Protein AF-A0A0C2FHY0-F1 (afdb_monomer_lite)

Foldseek 3Di:
DVVVVVVVVVCVVVVCLLCVLVVVQKDKDWDQPDVNPDIDIDIAGLLDQADVPHGRPRDPVSNVSSVVSLVVCCVPQAVVLVVVLVVVVVVVVVVVVVVVVVVVVCVPPDDDDDPVVVVVVVVVVVVSVVSVVSNVVVVVVSVVVVVCVVPVPDD

InterPro domains:
  IPR017452 GPCR, rhodopsin-like, 7TM [PS50262] (1-155)

Structure (mmCIF, N/CA/C/O backbone):
data_AF-A0A0C2FHY0-F1
#
_entry.id   AF-A0A0C2FHY0-F1
#
loop_
_atom_site.group_PDB
_atom_site.id
_atom_site.type_symbol
_atom_site.label_atom_id
_atom_site.label_alt_id
_atom_site.label_comp_id
_atom_site.label_asym_id
_atom_site.label_entity_id
_atom_site.label_seq_id
_atom_site.pdbx_PDB_ins_code
_atom_site.Cartn_x
_atom_site.Cartn_y
_atom_site.Cartn_z
_atom_site.occupancy
_atom_site.B_iso_or_equiv
_atom_site.auth_seq_id
_atom_site.auth_comp_id
_atom_site.auth_asym_id
_atom_site.auth_atom_id
_atom_site.pdbx_PDB_model_num
ATOM 1 N N . SER A 1 1 ? -2.627 -19.625 23.110 1.00 73.94 1 SER A N 1
ATOM 2 C CA . SER A 1 1 ? -1.253 -19.220 22.736 1.00 73.94 1 SER A CA 1
ATOM 3 C C . SER A 1 1 ? -0.869 -19.654 21.314 1.00 73.94 1 SER A C 1
ATOM 5 O O . SER A 1 1 ? -0.667 -18.789 20.474 1.00 73.94 1 SER A O 1
ATOM 7 N N . ARG A 1 2 ? -0.881 -20.958 20.969 1.00 88.06 2 ARG A N 1
ATOM 8 C CA . ARG A 1 2 ? -0.483 -21.463 19.627 1.00 88.06 2 ARG A CA 1
ATOM 9 C C . ARG A 1 2 ? -1.295 -20.904 18.444 1.00 88.06 2 ARG A C 1
ATOM 11 O O . ARG A 1 2 ? -0.726 -20.586 17.410 1.00 88.06 2 ARG A O 1
ATOM 18 N N . GLN A 1 3 ? -2.609 -20.742 18.610 1.00 88.19 3 GLN A N 1
ATOM 19 C CA . GLN A 1 3 ? -3.487 -20.161 17.584 1.00 88.19 3 GLN A CA 1
ATOM 20 C C . GLN A 1 3 ? -3.176 -18.677 17.322 1.00 88.19 3 GLN A C 1
ATOM 22 O O . GLN A 1 3 ? -3.144 -18.253 16.175 1.00 88.19 3 GLN A O 1
ATOM 27 N N . ILE A 1 4 ? -2.882 -17.907 18.375 1.00 88.31 4 ILE A N 1
ATOM 28 C CA . ILE A 1 4 ? -2.519 -16.484 18.273 1.00 88.31 4 ILE A CA 1
ATOM 29 C C . ILE A 1 4 ? -1.175 -16.334 17.552 1.00 88.31 4 ILE A C 1
ATOM 31 O O . ILE A 1 4 ? -1.047 -15.493 16.668 1.00 88.31 4 ILE A O 1
ATOM 35 N N . LEU A 1 5 ? -0.201 -17.189 17.880 1.00 90.00 5 LEU A N 1
ATOM 36 C CA . LEU A 1 5 ? 1.091 -17.232 17.195 1.00 90.00 5 LEU A CA 1
ATOM 37 C C . LEU A 1 5 ? 0.924 -17.531 15.696 1.00 90.00 5 LEU A C 1
ATOM 39 O O . LEU A 1 5 ? 1.487 -16.820 14.872 1.00 90.00 5 LEU A O 1
ATOM 43 N N . LEU A 1 6 ? 0.116 -18.539 15.342 1.00 93.50 6 LEU A N 1
ATOM 44 C CA . LEU A 1 6 ? -0.163 -18.877 13.941 1.00 93.50 6 LEU A CA 1
ATOM 45 C C . LEU A 1 6 ? -0.809 -17.707 13.195 1.00 93.50 6 LEU A 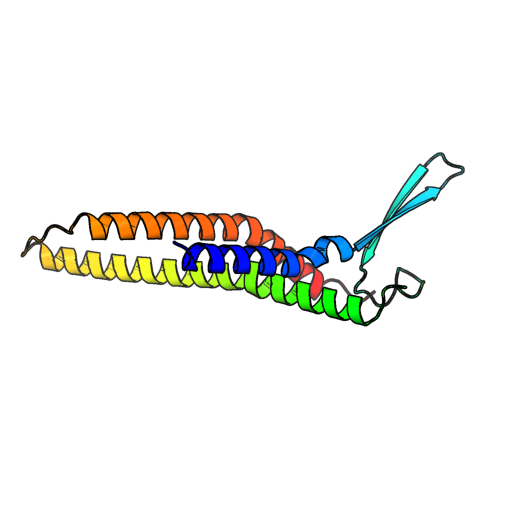C 1
ATOM 47 O O . LEU A 1 6 ? -0.339 -17.339 12.125 1.00 93.50 6 LEU A O 1
ATOM 51 N N . ILE A 1 7 ? -1.829 -17.080 13.786 1.00 91.75 7 ILE A N 1
ATOM 52 C CA . ILE A 1 7 ? -2.494 -15.913 13.195 1.00 91.75 7 ILE A CA 1
ATOM 53 C C . ILE A 1 7 ? -1.495 -14.765 12.997 1.00 91.75 7 ILE A C 1
ATOM 55 O O . ILE A 1 7 ? -1.462 -14.163 11.928 1.00 91.75 7 ILE A O 1
ATOM 59 N N . SER A 1 8 ? -0.647 -14.484 13.988 1.00 88.19 8 SER A N 1
ATOM 60 C CA . SER A 1 8 ? 0.353 -13.415 13.905 1.00 88.19 8 SER A CA 1
ATOM 61 C C . SER A 1 8 ? 1.396 -13.670 12.814 1.00 88.19 8 SER A C 1
ATOM 63 O O . SER A 1 8 ? 1.693 -12.760 12.041 1.00 88.19 8 SER A O 1
ATOM 65 N N . ILE A 1 9 ? 1.900 -14.902 12.693 1.00 93.12 9 ILE A N 1
ATOM 66 C CA . ILE A 1 9 ? 2.828 -15.288 11.621 1.00 93.12 9 ILE A CA 1
ATOM 67 C C . ILE A 1 9 ? 2.151 -15.141 10.257 1.00 93.12 9 ILE A C 1
ATOM 69 O O . ILE A 1 9 ? 2.740 -14.564 9.346 1.00 93.12 9 ILE A O 1
ATOM 73 N N . CYS A 1 10 ? 0.905 -15.602 10.116 1.00 92.00 10 CYS A N 1
ATOM 74 C CA . CYS A 1 10 ? 0.146 -15.442 8.879 1.00 92.00 10 CYS A CA 1
ATOM 75 C C . CYS A 1 10 ? -0.013 -13.967 8.497 1.00 92.00 10 CYS A C 1
ATOM 77 O O . CYS A 1 10 ? 0.214 -13.621 7.341 1.00 92.00 10 CYS A O 1
ATOM 79 N N . ILE A 1 11 ? -0.345 -13.095 9.456 1.00 89.25 11 ILE A N 1
ATOM 80 C CA . ILE A 1 11 ? -0.454 -11.650 9.219 1.00 89.25 11 ILE A CA 1
ATOM 81 C C . ILE A 1 11 ? 0.893 -11.079 8.772 1.00 89.25 11 ILE A C 1
ATOM 83 O O . ILE A 1 11 ? 0.933 -10.351 7.783 1.00 89.25 11 ILE A O 1
ATOM 87 N N . LEU A 1 12 ? 1.993 -11.418 9.449 1.00 89.50 12 LEU A N 1
ATOM 88 C CA . LEU A 1 12 ? 3.329 -10.928 9.096 1.00 89.50 12 LEU A CA 1
ATOM 89 C C . LEU A 1 12 ? 3.740 -11.353 7.686 1.00 89.50 12 LEU A C 1
ATOM 91 O O . LEU A 1 12 ? 4.138 -10.507 6.890 1.00 89.50 12 LEU A O 1
ATOM 95 N N . VAL A 1 13 ? 3.602 -12.638 7.356 1.00 92.19 13 VAL A N 1
ATOM 96 C CA . VAL A 1 13 ? 3.967 -13.171 6.036 1.00 92.19 13 VAL A CA 1
ATOM 97 C C . VAL A 1 13 ? 3.080 -12.574 4.945 1.00 92.19 13 VAL A C 1
ATOM 99 O O . VAL A 1 13 ? 3.592 -12.120 3.925 1.00 92.19 13 VAL A O 1
ATOM 102 N N . ALA A 1 14 ? 1.763 -12.516 5.160 1.00 87.56 14 ALA A N 1
ATOM 103 C CA . ALA A 1 14 ? 0.839 -11.926 4.197 1.00 87.56 14 ALA A CA 1
ATOM 104 C C . ALA A 1 14 ? 1.129 -10.436 3.975 1.00 87.56 14 ALA A C 1
ATOM 106 O O . ALA A 1 14 ? 1.168 -9.985 2.834 1.00 87.56 14 ALA A O 1
ATOM 107 N N . THR A 1 15 ? 1.396 -9.687 5.048 1.00 86.88 15 THR A N 1
ATOM 108 C CA . THR A 1 15 ? 1.737 -8.260 4.963 1.00 86.88 15 THR A CA 1
ATOM 109 C C . THR A 1 15 ? 3.073 -8.062 4.254 1.00 86.88 15 THR A C 1
ATOM 111 O O . THR A 1 15 ? 3.182 -7.195 3.390 1.00 86.88 15 THR A O 1
ATOM 114 N N . PHE A 1 16 ? 4.082 -8.883 4.554 1.00 88.06 16 PHE A N 1
ATOM 115 C CA . PHE A 1 16 ? 5.375 -8.841 3.873 1.00 88.06 16 PHE A CA 1
ATOM 116 C C . PHE A 1 16 ? 5.222 -9.084 2.369 1.00 88.06 16 PHE A C 1
ATOM 118 O O . PHE A 1 16 ? 5.688 -8.281 1.567 1.00 88.06 16 PHE A O 1
ATOM 125 N N . LEU A 1 17 ? 4.504 -10.137 1.968 1.00 87.38 17 LEU A N 1
ATOM 126 C CA . LEU A 1 17 ? 4.240 -10.415 0.555 1.00 87.38 17 LEU A CA 1
ATOM 127 C C . LEU A 1 17 ? 3.471 -9.267 -0.106 1.00 87.38 17 LEU A C 1
ATOM 129 O O . LEU A 1 17 ? 3.864 -8.812 -1.181 1.00 87.38 17 LEU A O 1
ATOM 133 N N . LEU A 1 18 ? 2.439 -8.751 0.565 1.00 86.69 18 LEU A N 1
ATOM 134 C CA . LEU A 1 18 ? 1.613 -7.654 0.070 1.00 86.69 18 LEU A CA 1
ATOM 135 C C . LEU A 1 18 ? 2.388 -6.344 -0.085 1.00 86.69 18 LEU A C 1
ATOM 137 O O . LEU A 1 18 ? 2.029 -5.551 -0.940 1.00 86.69 18 LEU A O 1
ATOM 141 N N . THR A 1 19 ? 3.422 -6.101 0.722 1.00 87.88 19 THR A N 1
ATOM 142 C CA . THR A 1 19 ? 4.215 -4.855 0.706 1.00 87.88 19 THR A CA 1
ATOM 143 C C . THR A 1 19 ? 5.524 -4.984 -0.065 1.00 87.88 19 THR A C 1
ATOM 145 O O . THR A 1 19 ? 6.092 -3.976 -0.485 1.00 87.88 19 THR A O 1
ATOM 148 N N . SER A 1 20 ? 5.979 -6.210 -0.331 1.00 90.00 20 SER A N 1
ATOM 149 C CA . SER A 1 20 ? 7.224 -6.490 -1.054 1.00 90.00 20 SER A CA 1
ATOM 150 C C . SER A 1 20 ? 7.265 -5.880 -2.457 1.00 90.00 20 SER A C 1
ATOM 152 O O . SER A 1 20 ? 8.349 -5.563 -2.949 1.00 90.00 20 SER A O 1
ATOM 154 N N . TYR A 1 21 ? 6.104 -5.622 -3.079 1.00 89.31 21 TYR A N 1
ATOM 155 C CA . TYR A 1 21 ? 6.048 -4.929 -4.367 1.00 89.31 21 TYR A CA 1
ATOM 156 C C . TYR A 1 21 ? 6.737 -3.561 -4.317 1.00 89.31 21 TYR A C 1
ATOM 158 O O . TYR A 1 21 ? 7.275 -3.145 -5.334 1.00 89.31 21 TYR A O 1
ATOM 166 N N . HIS A 1 22 ? 6.795 -2.875 -3.167 1.00 88.25 22 HIS A N 1
ATOM 167 C CA . HIS A 1 22 ? 7.498 -1.596 -3.053 1.00 88.25 22 HIS A CA 1
ATOM 168 C C . HIS A 1 22 ? 8.978 -1.711 -3.443 1.00 88.25 22 HIS A C 1
ATOM 170 O O . HIS A 1 22 ? 9.482 -0.826 -4.133 1.00 88.25 22 HIS A O 1
ATOM 176 N N . HIS A 1 23 ? 9.644 -2.823 -3.114 1.00 88.50 23 HIS A N 1
ATOM 177 C CA . HIS A 1 23 ? 11.046 -3.056 -3.482 1.00 88.50 23 HIS A CA 1
ATOM 178 C C . HIS A 1 23 ? 11.265 -3.240 -4.984 1.00 88.50 23 HIS A C 1
ATOM 180 O O . HIS A 1 23 ? 12.344 -2.937 -5.484 1.00 88.50 23 HIS A O 1
ATOM 186 N N . VAL A 1 24 ? 10.258 -3.738 -5.702 1.00 90.25 24 VAL A N 1
ATOM 187 C CA . VAL A 1 24 ? 10.357 -4.007 -7.143 1.00 90.25 24 VAL A CA 1
ATOM 188 C C . VAL A 1 24 ? 9.528 -3.048 -7.993 1.00 90.25 24 VAL A C 1
ATOM 190 O O . VAL A 1 24 ? 9.543 -3.156 -9.214 1.00 90.25 24 VAL A O 1
ATOM 193 N N . SER A 1 25 ? 8.782 -2.135 -7.369 1.00 90.06 25 SER A N 1
ATOM 194 C CA . SER A 1 25 ? 7.869 -1.203 -8.039 1.00 90.06 25 SER A CA 1
ATOM 195 C C . SER A 1 25 ? 8.610 -0.195 -8.906 1.00 90.06 25 SER A C 1
ATOM 197 O O . SER A 1 25 ? 8.101 0.211 -9.947 1.00 90.06 25 SER A O 1
ATOM 199 N N . HIS A 1 26 ? 9.836 0.153 -8.512 1.00 92.06 26 HIS A N 1
ATOM 200 C CA . HIS A 1 26 ? 10.676 1.091 -9.230 1.00 92.06 26 HIS A CA 1
ATOM 201 C C . HIS A 1 26 ? 12.073 0.532 -9.445 1.00 92.06 26 HIS A C 1
ATOM 203 O O . HIS A 1 26 ? 12.655 -0.122 -8.582 1.00 92.06 26 HIS A O 1
ATOM 209 N N . THR A 1 27 ? 12.644 0.841 -10.601 1.00 91.31 27 THR A N 1
ATOM 210 C CA . THR A 1 27 ? 14.059 0.610 -10.869 1.00 91.31 27 THR A CA 1
ATOM 211 C C . THR A 1 27 ? 14.738 1.943 -11.121 1.00 91.31 27 THR A C 1
ATOM 213 O O . THR A 1 27 ? 14.416 2.652 -12.075 1.00 91.31 27 THR A O 1
ATOM 216 N N . CYS A 1 28 ? 15.677 2.282 -10.240 1.00 91.00 28 CYS A N 1
ATOM 217 C CA . CYS A 1 28 ? 16.479 3.491 -10.341 1.00 91.00 28 CYS A CA 1
ATOM 218 C C . CYS A 1 28 ? 17.814 3.173 -11.011 1.00 91.00 28 CYS A C 1
ATOM 220 O O . CYS A 1 28 ? 18.506 2.231 -10.627 1.00 91.00 28 CYS A O 1
ATOM 222 N N . ARG A 1 29 ? 18.170 3.959 -12.026 1.00 88.56 29 ARG A N 1
ATOM 223 C CA . ARG A 1 29 ? 19.480 3.911 -12.675 1.00 88.56 29 ARG A CA 1
ATOM 224 C C . ARG A 1 29 ? 20.142 5.272 -12.583 1.00 88.56 29 ARG A C 1
ATOM 226 O O . ARG A 1 29 ? 19.491 6.298 -12.769 1.00 88.56 29 ARG A O 1
ATOM 233 N N . THR A 1 30 ? 21.440 5.258 -12.329 1.00 90.31 30 THR A N 1
ATOM 234 C CA . THR A 1 30 ? 22.300 6.431 -12.424 1.00 90.31 30 THR A CA 1
ATOM 235 C C . THR A 1 30 ? 23.029 6.410 -13.760 1.00 90.31 30 THR A C 1
ATOM 237 O O . THR A 1 30 ? 23.444 5.356 -14.243 1.00 90.31 30 THR A O 1
ATOM 240 N N . ILE A 1 31 ? 23.136 7.577 -14.382 1.00 85.94 31 ILE A N 1
ATOM 241 C CA . ILE A 1 31 ? 23.930 7.803 -15.584 1.00 85.94 31 ILE A CA 1
ATOM 242 C C . ILE A 1 31 ? 24.939 8.908 -15.298 1.00 85.94 31 ILE A C 1
ATOM 244 O O . ILE A 1 31 ? 24.604 9.927 -14.691 1.00 85.94 31 ILE A O 1
ATOM 248 N N . GLU A 1 32 ? 26.173 8.704 -15.740 1.00 90.19 32 GLU A N 1
ATOM 249 C CA . GLU A 1 32 ? 27.176 9.761 -15.774 1.00 90.19 32 GLU A CA 1
ATOM 250 C C . GLU A 1 32 ? 26.984 10.585 -17.043 1.00 90.19 32 GLU A C 1
ATOM 252 O O . GLU A 1 32 ? 26.894 10.059 -18.154 1.00 90.19 32 GLU A O 1
ATOM 257 N N . VAL A 1 33 ? 26.890 11.894 -16.864 1.00 88.12 33 VAL A N 1
ATOM 258 C CA . VAL A 1 33 ? 26.764 12.879 -17.932 1.00 88.12 33 VAL A CA 1
ATOM 259 C C . VAL A 1 33 ? 27.902 13.891 -17.818 1.00 88.12 33 VAL A C 1
ATOM 261 O O . VAL A 1 33 ? 28.620 13.936 -16.817 1.00 88.12 33 VAL A O 1
ATOM 264 N N . CYS A 1 34 ? 28.099 14.694 -18.865 1.00 85.94 34 CYS A N 1
ATOM 265 C CA . CYS A 1 34 ? 29.123 15.744 -18.894 1.00 85.94 34 CYS A CA 1
ATOM 266 C C . CYS A 1 34 ? 30.540 15.216 -18.585 1.00 85.94 34 CYS A C 1
ATOM 268 O O . CYS A 1 34 ? 31.191 15.691 -17.657 1.00 85.94 34 CYS A O 1
ATOM 270 N N . TYR A 1 35 ? 31.020 14.221 -19.343 1.00 88.75 35 TYR A N 1
ATOM 271 C CA . TYR A 1 35 ? 32.380 13.667 -19.202 1.00 88.75 35 TYR A CA 1
ATOM 272 C C . TYR A 1 35 ? 32.747 13.236 -17.763 1.00 88.75 35 TYR A C 1
ATOM 274 O O . TYR A 1 35 ? 33.869 13.449 -17.314 1.00 88.75 35 TYR A O 1
ATOM 282 N N . GLY A 1 36 ? 31.795 12.657 -17.024 1.00 86.31 36 GLY A N 1
ATOM 283 C CA . GLY A 1 36 ? 32.023 12.144 -15.664 1.00 86.31 36 GLY A CA 1
ATOM 284 C C . GLY A 1 36 ? 31.973 13.202 -14.556 1.00 86.31 36 GLY A C 1
ATOM 285 O O . GLY A 1 36 ? 32.192 12.878 -13.395 1.00 86.31 36 GLY A O 1
ATOM 286 N N . SER A 1 37 ? 31.660 14.462 -14.878 1.00 90.69 37 SER A N 1
ATOM 287 C CA . SER A 1 37 ? 31.543 15.536 -13.876 1.00 90.69 37 SER A CA 1
ATOM 288 C C . SER A 1 37 ? 30.180 15.596 -13.178 1.00 90.69 37 SER A C 1
ATOM 290 O O . SER A 1 37 ? 30.050 16.259 -12.149 1.00 90.69 37 SER A O 1
ATOM 292 N N . GLN A 1 38 ? 29.156 14.918 -13.710 1.00 90.81 38 GLN A N 1
ATOM 293 C CA . GLN A 1 38 ? 27.805 14.961 -13.157 1.00 90.81 38 GLN A CA 1
ATOM 294 C C . GLN A 1 38 ? 27.120 13.592 -13.227 1.00 90.81 38 GLN A C 1
ATOM 296 O O . GLN A 1 38 ? 27.137 12.921 -14.255 1.00 90.81 38 GLN A O 1
ATOM 301 N N . ILE A 1 39 ? 26.453 13.206 -12.137 1.00 91.44 39 ILE A N 1
ATOM 302 C CA . ILE A 1 39 ? 25.635 11.991 -12.057 1.00 91.44 39 ILE A CA 1
ATOM 303 C C . ILE A 1 39 ? 24.163 12.398 -12.029 1.00 91.44 39 ILE A C 1
ATOM 305 O O . ILE A 1 39 ? 23.750 13.199 -11.191 1.00 91.44 39 ILE A O 1
ATOM 309 N N . ILE A 1 40 ? 23.360 11.830 -12.927 1.00 89.69 40 ILE A N 1
ATOM 310 C CA . ILE A 1 40 ? 21.902 11.986 -12.930 1.00 89.69 40 ILE A CA 1
ATOM 311 C C . ILE A 1 40 ? 21.266 10.634 -12.607 1.00 89.69 40 ILE A C 1
ATOM 313 O O . ILE A 1 40 ? 21.572 9.626 -13.239 1.00 89.69 40 ILE A O 1
ATOM 317 N N . GLY A 1 41 ? 20.366 10.610 -11.624 1.00 90.12 41 GLY A N 1
ATOM 318 C CA . GLY A 1 41 ? 19.542 9.448 -11.298 1.00 90.12 41 GLY A CA 1
ATOM 319 C C . GLY A 1 41 ? 18.141 9.575 -11.889 1.00 90.12 41 GLY A C 1
ATOM 320 O O . GLY A 1 41 ? 17.515 10.626 -11.775 1.00 90.12 41 GLY A O 1
ATOM 321 N N . ALA A 1 42 ? 17.631 8.501 -12.489 1.00 87.44 42 ALA A N 1
ATOM 322 C CA . ALA A 1 42 ? 16.238 8.394 -12.912 1.00 87.44 42 ALA A CA 1
ATOM 323 C C . ALA A 1 42 ? 15.625 7.095 -12.379 1.00 87.44 42 ALA A C 1
ATOM 325 O O . ALA A 1 42 ? 16.238 6.031 -12.476 1.00 87.44 42 ALA A O 1
ATOM 326 N N . CYS A 1 43 ? 14.410 7.180 -11.837 1.00 89.56 43 CYS A N 1
ATOM 327 C CA . CYS A 1 43 ? 13.636 6.028 -11.381 1.00 89.56 43 CYS A CA 1
ATOM 328 C C . CYS A 1 43 ? 12.452 5.800 -12.315 1.00 89.56 43 CYS A C 1
ATOM 330 O O . CYS A 1 43 ? 11.666 6.712 -12.569 1.00 89.56 43 CYS A O 1
ATOM 332 N N . TYR A 1 44 ? 12.327 4.575 -12.814 1.00 90.06 44 TYR A N 1
ATOM 333 C CA . TYR A 1 44 ? 11.256 4.180 -13.717 1.00 90.06 44 TYR A CA 1
ATOM 334 C C . TYR A 1 44 ? 10.253 3.282 -12.996 1.00 90.06 44 TYR A C 1
ATOM 336 O O . TYR A 1 44 ? 10.643 2.462 -12.168 1.00 90.06 44 TYR A O 1
ATOM 344 N N . ASP A 1 45 ? 8.963 3.462 -13.286 1.00 90.56 45 ASP A N 1
ATOM 345 C CA . ASP A 1 45 ? 7.884 2.604 -12.785 1.00 90.56 45 ASP A CA 1
ATOM 346 C C . ASP A 1 45 ? 7.898 1.268 -13.543 1.00 90.56 45 ASP A C 1
ATOM 348 O O . ASP A 1 45 ? 7.804 1.218 -14.774 1.00 90.56 45 ASP A O 1
ATOM 352 N N . ASN A 1 46 ? 8.029 0.171 -12.803 1.00 91.69 46 ASN A N 1
ATOM 353 C CA . ASN A 1 46 ? 8.091 -1.172 -13.360 1.00 91.69 46 ASN A CA 1
ATOM 354 C C . ASN A 1 46 ? 6.719 -1.698 -13.789 1.00 91.69 46 ASN A C 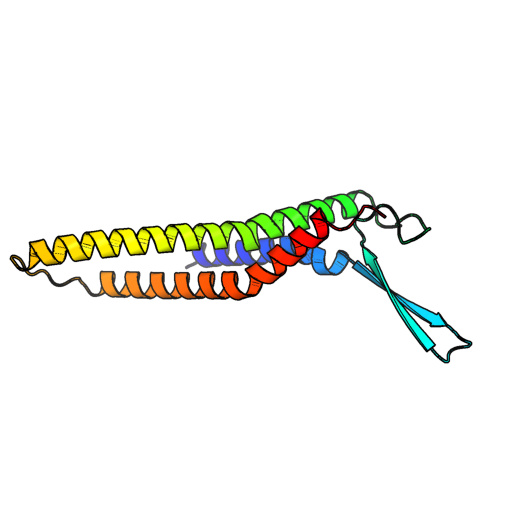1
ATOM 356 O O . ASN A 1 46 ? 6.678 -2.634 -14.584 1.00 91.69 46 ASN A O 1
ATOM 360 N N . ALA A 1 47 ? 5.618 -1.086 -13.347 1.00 90.19 47 ALA A N 1
ATOM 361 C CA . ALA A 1 47 ? 4.267 -1.363 -13.830 1.00 90.19 47 ALA A CA 1
ATOM 362 C C . ALA A 1 47 ? 3.893 -0.554 -15.089 1.00 90.19 47 ALA A C 1
ATOM 364 O O . ALA A 1 47 ? 2.901 -0.876 -15.744 1.00 90.19 47 ALA A O 1
ATOM 365 N N . ALA A 1 48 ? 4.677 0.464 -15.467 1.00 88.31 48 ALA A N 1
ATOM 366 C CA . ALA A 1 48 ? 4.406 1.277 -16.653 1.00 88.31 48 ALA A CA 1
ATOM 367 C C . ALA A 1 48 ? 4.642 0.511 -17.969 1.00 88.31 48 ALA A C 1
ATOM 369 O O . ALA A 1 48 ? 5.429 -0.437 -18.038 1.00 88.31 48 ALA A O 1
ATOM 370 N N . ALA A 1 49 ? 3.992 0.944 -19.052 1.00 86.94 49 ALA A N 1
ATOM 371 C CA . ALA A 1 49 ? 4.186 0.345 -20.376 1.00 86.94 49 ALA A CA 1
ATOM 372 C C . ALA A 1 49 ? 5.604 0.595 -20.924 1.00 86.94 49 ALA A C 1
ATOM 374 O O . ALA A 1 49 ? 6.215 -0.289 -21.533 1.00 86.94 49 ALA A O 1
ATOM 375 N N . THR A 1 50 ? 6.145 1.784 -20.663 1.00 86.94 50 THR A N 1
ATOM 376 C CA . THR A 1 50 ? 7.422 2.262 -21.194 1.00 86.94 50 THR A CA 1
ATOM 377 C C . THR A 1 50 ? 8.260 2.931 -20.109 1.00 86.94 50 THR A C 1
ATOM 379 O O . THR A 1 50 ? 7.755 3.450 -19.116 1.00 86.94 50 THR A O 1
ATOM 382 N N . TRP A 1 51 ? 9.574 2.922 -20.311 1.00 88.75 51 TRP A N 1
ATOM 383 C CA . TRP A 1 51 ? 10.540 3.714 -19.559 1.00 88.75 51 TRP A CA 1
ATOM 384 C C . TRP A 1 51 ? 10.995 4.874 -20.443 1.00 88.75 51 TRP A C 1
ATOM 386 O O . TRP A 1 51 ? 11.910 4.747 -21.265 1.00 88.75 51 TRP A O 1
ATOM 396 N N . GLY A 1 52 ? 10.294 6.004 -20.337 1.00 83.81 52 GLY A N 1
ATOM 397 C CA . GLY A 1 52 ? 10.455 7.115 -21.272 1.00 83.81 52 GLY A CA 1
ATOM 398 C C . GLY A 1 52 ? 10.123 6.671 -22.700 1.00 83.81 52 GLY A C 1
ATOM 399 O O . GLY A 1 52 ? 9.006 6.254 -22.979 1.00 83.81 52 GLY A O 1
ATOM 400 N N . LYS A 1 53 ? 11.106 6.724 -23.607 1.00 84.12 53 LYS A N 1
ATOM 401 C CA . LYS A 1 53 ? 10.935 6.319 -25.018 1.00 84.12 53 LYS A CA 1
ATOM 402 C C . LYS A 1 53 ? 11.180 4.828 -25.284 1.00 84.12 53 LYS A C 1
ATOM 404 O O . LYS A 1 53 ? 11.018 4.388 -26.417 1.00 84.12 53 LYS A O 1
ATOM 409 N N . ARG A 1 54 ? 11.634 4.056 -24.290 1.00 87.12 54 ARG A N 1
ATOM 410 C CA . ARG A 1 54 ? 11.974 2.633 -24.458 1.00 87.12 54 ARG A CA 1
ATOM 411 C C . ARG 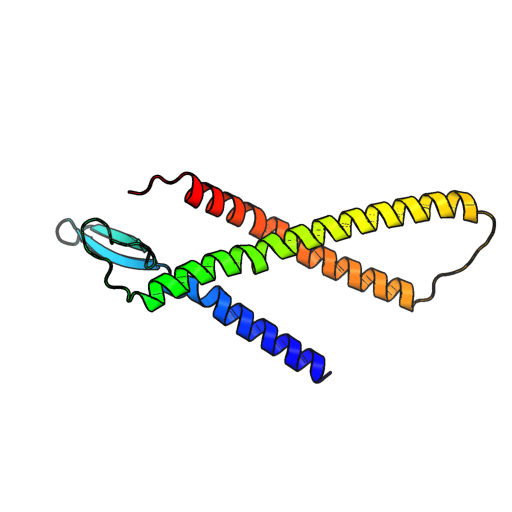A 1 54 ? 10.871 1.735 -23.897 1.00 87.12 54 ARG A C 1
ATOM 413 O O . ARG A 1 54 ? 10.245 2.112 -22.906 1.00 87.12 54 ARG A O 1
ATOM 420 N N . PRO A 1 55 ? 10.637 0.546 -24.476 1.00 89.44 55 PRO A N 1
ATOM 421 C CA . PRO A 1 55 ? 9.717 -0.420 -23.887 1.00 89.44 55 PRO A CA 1
ATOM 422 C C . PRO A 1 55 ? 10.218 -0.853 -22.506 1.00 89.44 55 PRO A C 1
ATOM 424 O O . PRO A 1 55 ? 11.418 -1.049 -22.308 1.00 89.44 55 PRO A O 1
ATOM 427 N N . ASN A 1 56 ? 9.299 -0.987 -21.547 1.00 90.44 56 ASN A N 1
ATOM 428 C CA . ASN A 1 56 ? 9.643 -1.443 -20.206 1.00 90.44 56 ASN A CA 1
ATOM 429 C C . ASN A 1 56 ? 9.981 -2.954 -20.241 1.00 90.44 56 ASN A C 1
ATOM 431 O O . ASN A 1 56 ? 9.081 -3.742 -20.570 1.00 90.44 56 ASN A O 1
ATOM 435 N N . PRO A 1 57 ? 11.213 -3.366 -19.864 1.00 90.81 57 PRO A N 1
ATOM 436 C CA . PRO A 1 57 ? 11.669 -4.757 -19.909 1.00 90.81 57 PRO A CA 1
ATOM 437 C C . PRO A 1 57 ? 11.041 -5.662 -18.837 1.00 90.81 57 PRO A C 1
ATOM 439 O O . PRO A 1 57 ? 11.230 -6.875 -18.883 1.00 90.81 57 PRO A O 1
ATOM 442 N N . THR A 1 58 ? 10.311 -5.110 -17.863 1.00 92.69 58 THR A N 1
ATOM 443 C CA . THR A 1 58 ? 9.647 -5.889 -16.816 1.00 92.69 58 THR A CA 1
ATOM 444 C C . THR A 1 58 ? 8.619 -6.855 -17.432 1.00 92.69 58 THR A C 1
ATOM 446 O O . THR A 1 58 ? 7.790 -6.433 -18.251 1.00 92.69 58 THR A O 1
ATOM 449 N N . PRO A 1 59 ? 8.630 -8.144 -17.041 1.00 93.38 59 PRO A N 1
ATOM 450 C CA . PRO A 1 5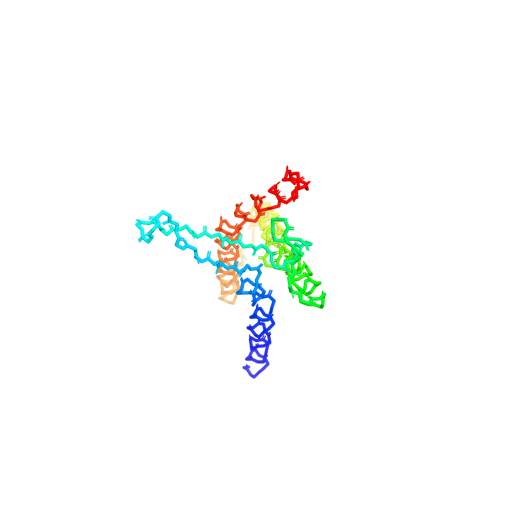9 ? 7.695 -9.133 -17.565 1.00 93.38 59 PRO A CA 1
ATOM 451 C C . PRO A 1 59 ? 6.245 -8.805 -17.182 1.00 93.38 59 PRO A C 1
ATOM 453 O O . PRO A 1 59 ? 5.974 -8.199 -16.142 1.00 93.38 59 PRO A O 1
ATOM 456 N N . LEU A 1 60 ? 5.297 -9.235 -18.021 1.00 91.75 60 LEU A N 1
ATOM 457 C CA . LEU A 1 60 ? 3.873 -8.907 -17.874 1.00 91.75 60 LEU A CA 1
ATOM 458 C C . LEU A 1 60 ? 3.293 -9.364 -16.528 1.00 91.75 60 LEU A C 1
ATOM 460 O O . LEU A 1 60 ? 2.559 -8.610 -15.895 1.00 91.75 60 LEU A O 1
ATOM 464 N N . LEU A 1 61 ? 3.672 -10.558 -16.065 1.00 90.44 61 LEU A N 1
ATOM 465 C CA . LEU A 1 61 ? 3.225 -11.092 -14.776 1.00 90.44 61 LEU A CA 1
ATOM 466 C C . LEU A 1 61 ? 3.650 -10.194 -13.611 1.00 90.44 61 LEU A C 1
ATOM 468 O O . LEU A 1 61 ? 2.851 -9.911 -12.725 1.00 90.44 61 LEU A O 1
ATOM 472 N N . THR A 1 62 ? 4.884 -9.688 -13.633 1.00 91.19 62 THR A N 1
ATOM 473 C CA . THR A 1 62 ? 5.381 -8.770 -12.602 1.00 91.19 62 THR A CA 1
ATOM 474 C C . THR A 1 62 ? 4.678 -7.418 -12.680 1.00 91.19 62 THR A C 1
ATOM 476 O O . THR A 1 62 ? 4.314 -6.880 -11.640 1.00 91.19 62 THR A O 1
ATOM 479 N N . LYS A 1 63 ? 4.401 -6.898 -13.886 1.00 92.12 63 LYS A N 1
ATOM 480 C CA . LYS A 1 63 ? 3.596 -5.674 -14.070 1.00 92.12 63 LYS A CA 1
ATOM 481 C C . LYS A 1 63 ? 2.206 -5.818 -13.449 1.00 92.12 63 LYS A C 1
ATOM 483 O O . LYS A 1 63 ? 1.783 -4.960 -12.678 1.00 92.12 63 LYS A O 1
ATOM 488 N N . GLN A 1 64 ? 1.518 -6.919 -13.753 1.00 91.88 64 GLN A N 1
ATOM 489 C CA . GLN A 1 64 ? 0.192 -7.217 -13.208 1.00 91.88 64 GLN A CA 1
ATOM 490 C C . GLN A 1 64 ? 0.235 -7.407 -11.690 1.00 91.88 64 GLN A C 1
ATOM 492 O O . GLN A 1 64 ? -0.593 -6.838 -10.983 1.00 91.88 64 GLN A O 1
ATOM 497 N N . TRP A 1 65 ? 1.219 -8.152 -11.181 1.00 91.81 65 TRP A N 1
ATOM 498 C CA . TRP A 1 65 ? 1.390 -8.370 -9.748 1.00 91.81 65 TRP A CA 1
ATOM 499 C C . TRP A 1 65 ? 1.642 -7.065 -8.983 1.00 91.81 65 TRP A C 1
ATOM 501 O O . TRP A 1 65 ? 0.982 -6.829 -7.971 1.00 91.81 65 TRP A O 1
ATOM 511 N N . ILE A 1 66 ? 2.530 -6.193 -9.478 1.00 91.69 66 ILE A N 1
ATOM 512 C CA . ILE A 1 66 ? 2.774 -4.865 -8.890 1.00 91.69 66 ILE A CA 1
ATOM 513 C C . ILE A 1 66 ? 1.480 -4.049 -8.910 1.00 91.69 66 ILE A C 1
ATOM 515 O O . ILE A 1 66 ? 1.087 -3.506 -7.880 1.00 91.69 66 ILE A O 1
ATOM 519 N N . GLY A 1 67 ? 0.791 -4.011 -10.057 1.00 88.75 67 GLY A N 1
ATOM 520 C CA . GLY A 1 67 ? -0.465 -3.280 -10.212 1.00 88.75 67 GLY A CA 1
ATOM 521 C C . GLY A 1 67 ? -1.512 -3.706 -9.185 1.00 88.75 67 GLY A C 1
ATOM 522 O O . GLY A 1 67 ? -2.026 -2.869 -8.449 1.00 88.75 67 GLY A O 1
ATOM 523 N N . VAL A 1 68 ? -1.780 -5.009 -9.071 1.00 90.06 68 VAL A N 1
ATOM 524 C CA . VAL A 1 68 ? -2.738 -5.549 -8.092 1.00 90.06 68 VAL A CA 1
ATOM 525 C C . VAL A 1 68 ? -2.283 -5.281 -6.655 1.00 90.06 68 VAL A C 1
ATOM 527 O O . VAL A 1 68 ? -3.098 -4.875 -5.828 1.00 90.06 68 VAL A O 1
ATOM 530 N N . SER A 1 69 ? -0.994 -5.451 -6.349 1.00 89.75 69 SER A N 1
ATOM 531 C CA . SER A 1 69 ? -0.463 -5.272 -4.990 1.00 89.75 69 SER A CA 1
ATOM 532 C C . SER A 1 69 ? -0.607 -3.834 -4.486 1.00 89.75 69 SER A C 1
ATOM 534 O O . SER A 1 69 ? -0.953 -3.642 -3.323 1.00 89.75 69 SER A O 1
ATOM 536 N N . VAL A 1 70 ? -0.445 -2.827 -5.355 1.00 87.06 70 VAL A N 1
ATOM 537 C CA . VAL A 1 70 ? -0.707 -1.413 -5.022 1.00 87.06 70 VAL A CA 1
ATOM 538 C C . VAL A 1 70 ? -2.151 -1.221 -4.551 1.00 87.06 70 VAL A C 1
ATOM 540 O O . VAL A 1 70 ? -2.385 -0.634 -3.493 1.00 87.06 70 VAL A O 1
ATOM 543 N N . TYR A 1 71 ? -3.124 -1.735 -5.311 1.00 86.38 71 TYR A N 1
ATOM 544 C CA . TYR A 1 71 ? -4.543 -1.597 -4.971 1.00 86.38 71 TYR A CA 1
ATOM 545 C C . TYR A 1 71 ? -4.896 -2.345 -3.686 1.00 86.38 71 TYR A C 1
ATOM 547 O O . TYR A 1 71 ? -5.568 -1.791 -2.817 1.00 86.38 71 TYR A O 1
ATOM 555 N N . LEU A 1 72 ? -4.418 -3.582 -3.534 1.00 88.00 72 LEU A N 1
ATOM 556 C CA . LEU A 1 72 ? -4.662 -4.369 -2.328 1.00 88.00 72 LEU A CA 1
ATOM 557 C C . LEU A 1 72 ? -4.035 -3.714 -1.092 1.00 88.00 72 LEU A C 1
ATOM 559 O O . LEU A 1 72 ? -4.679 -3.657 -0.047 1.00 88.00 72 LEU A O 1
ATOM 563 N N . ASN A 1 73 ? -2.825 -3.163 -1.207 1.00 87.19 73 ASN A N 1
ATOM 564 C CA . ASN A 1 73 ? -2.188 -2.426 -0.121 1.00 87.19 73 ASN A CA 1
ATOM 565 C C . ASN A 1 73 ? -2.987 -1.164 0.245 1.00 87.19 73 ASN A C 1
ATOM 567 O O . ASN A 1 73 ? -3.244 -0.927 1.420 1.00 87.19 73 ASN A O 1
ATOM 571 N N . ALA A 1 74 ? -3.467 -0.395 -0.736 1.00 83.38 74 ALA A N 1
ATOM 572 C CA . ALA A 1 74 ? -4.320 0.766 -0.471 1.00 83.38 74 ALA A CA 1
ATOM 573 C C . ALA A 1 74 ? -5.630 0.382 0.247 1.00 83.38 74 ALA A C 1
ATOM 575 O O . ALA A 1 74 ? -6.045 1.053 1.193 1.00 83.38 74 ALA A O 1
ATOM 576 N N . ILE A 1 75 ? -6.268 -0.721 -0.152 1.00 85.25 75 ILE A N 1
ATOM 577 C CA . ILE A 1 75 ? -7.519 -1.188 0.459 1.00 85.25 75 ILE A CA 1
ATOM 578 C C . ILE A 1 75 ? -7.278 -1.713 1.880 1.00 85.25 75 ILE A C 1
ATOM 580 O O . ILE A 1 75 ? -7.924 -1.260 2.825 1.00 85.25 75 ILE A O 1
ATOM 584 N N . PHE A 1 76 ? -6.357 -2.663 2.046 1.00 83.94 76 PHE A N 1
ATOM 585 C CA . PHE A 1 76 ? -6.181 -3.376 3.311 1.00 83.94 76 PHE A CA 1
ATOM 586 C C . PHE A 1 76 ? -5.338 -2.620 4.324 1.00 83.94 76 PHE A C 1
ATOM 588 O O . PHE A 1 76 ? -5.657 -2.647 5.510 1.00 83.94 76 PHE A O 1
ATOM 595 N N . ALA A 1 77 ? -4.269 -1.962 3.879 1.00 79.75 77 ALA A N 1
ATOM 596 C CA . ALA A 1 77 ? -3.384 -1.259 4.789 1.00 79.75 77 ALA A CA 1
ATOM 597 C C . ALA A 1 77 ? -3.896 0.144 5.105 1.00 79.75 77 ALA A C 1
ATOM 599 O O . ALA A 1 77 ? -3.546 0.650 6.154 1.00 79.75 77 ALA A O 1
ATOM 600 N N . VAL A 1 78 ? -4.726 0.774 4.263 1.00 80.62 78 VAL A N 1
ATOM 601 C CA . VAL A 1 78 ? -5.163 2.164 4.497 1.00 80.62 78 VAL A CA 1
ATOM 602 C C . VAL A 1 78 ? -6.673 2.278 4.669 1.00 80.62 78 VAL A C 1
ATOM 604 O O . VAL A 1 78 ? -7.136 2.698 5.729 1.00 80.62 78 VAL A O 1
ATOM 607 N N . LEU A 1 79 ? -7.460 1.905 3.656 1.00 80.69 79 LEU A N 1
ATOM 608 C CA . LEU A 1 79 ? -8.901 2.175 3.648 1.00 80.69 79 LEU A CA 1
ATOM 609 C C . LEU A 1 79 ? -9.647 1.424 4.760 1.00 80.69 79 LEU A C 1
ATOM 611 O O . LEU A 1 79 ? -10.470 2.012 5.462 1.00 80.69 79 LEU A O 1
ATOM 615 N N . LEU A 1 80 ? -9.345 0.137 4.940 1.00 82.81 80 LEU A N 1
ATOM 616 C CA . LEU A 1 80 ? -9.994 -0.704 5.943 1.00 82.81 80 LEU A CA 1
ATOM 617 C C . LEU A 1 80 ? -9.702 -0.230 7.383 1.00 82.81 80 LEU A C 1
ATOM 619 O O . LEU A 1 80 ? -10.666 -0.065 8.135 1.00 82.81 80 LEU A O 1
ATOM 623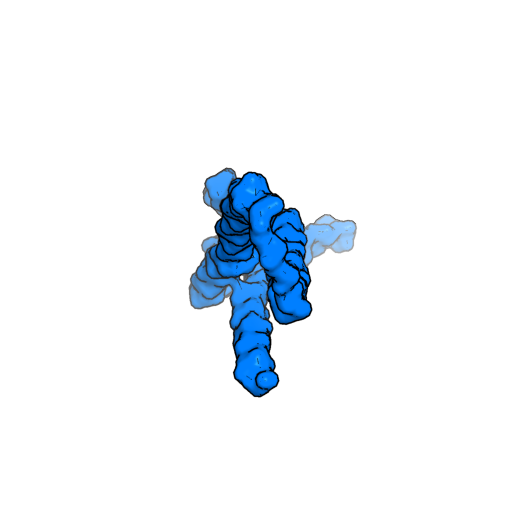 N N . PRO A 1 81 ? -8.447 0.068 7.781 1.00 78.62 81 PRO A N 1
ATOM 624 C CA . PRO A 1 81 ? -8.147 0.675 9.079 1.00 78.62 81 PRO A CA 1
ATOM 625 C C . PRO A 1 81 ? -8.863 2.007 9.314 1.00 78.62 81 PRO A C 1
ATOM 627 O O . PRO A 1 81 ? -9.451 2.198 10.378 1.00 78.62 81 PRO A O 1
ATOM 630 N N . VAL A 1 82 ? -8.889 2.897 8.316 1.00 80.31 82 VAL A N 1
ATOM 631 C CA . VAL A 1 82 ? -9.580 4.195 8.417 1.00 80.31 82 VAL A CA 1
ATOM 632 C C . VAL A 1 82 ? -11.079 4.001 8.651 1.00 80.31 82 VAL A C 1
ATOM 634 O O . VAL A 1 82 ? -11.656 4.618 9.550 1.00 80.31 82 VAL A O 1
ATOM 637 N N . PHE A 1 83 ? -11.715 3.111 7.886 1.00 82.12 83 PHE A N 1
ATOM 638 C CA . PHE A 1 83 ? -13.132 2.801 8.057 1.00 82.12 83 PHE A CA 1
ATOM 639 C C . PHE A 1 83 ? -13.419 2.180 9.431 1.00 82.12 83 PHE A C 1
ATOM 641 O O . PHE A 1 83 ? -14.370 2.581 10.105 1.00 82.12 83 PHE A O 1
ATOM 648 N N . ALA A 1 84 ? -12.574 1.251 9.888 1.00 81.62 84 ALA A N 1
ATOM 649 C CA . ALA A 1 84 ? -12.698 0.644 11.210 1.00 81.62 84 ALA A CA 1
ATOM 650 C C . ALA A 1 84 ? -12.617 1.696 12.329 1.00 81.62 84 ALA A C 1
ATOM 652 O O . ALA A 1 84 ? -13.455 1.690 13.231 1.00 81.62 84 ALA A O 1
ATOM 653 N N . VAL A 1 85 ? -11.678 2.647 12.248 1.00 77.06 85 VAL A N 1
ATOM 654 C CA . VAL A 1 85 ? -11.567 3.760 13.210 1.00 77.06 85 VAL A CA 1
ATOM 655 C C . VAL A 1 85 ? -12.820 4.623 13.199 1.00 77.06 85 VAL A C 1
ATOM 657 O O . VAL A 1 85 ? -13.349 4.938 14.264 1.00 77.06 85 VAL A O 1
ATOM 660 N N . ALA A 1 86 ? -13.336 4.978 12.021 1.00 80.88 86 ALA A N 1
ATOM 661 C CA . ALA A 1 86 ? -14.559 5.766 11.912 1.00 80.88 86 ALA A CA 1
ATOM 662 C C . ALA A 1 86 ? -15.752 5.057 12.579 1.00 80.88 86 ALA A C 1
ATOM 664 O O . ALA A 1 86 ? -16.444 5.652 13.407 1.00 80.88 86 ALA A O 1
ATOM 665 N N . VAL A 1 87 ? -15.955 3.767 12.291 1.00 84.50 87 VAL A N 1
ATOM 666 C CA . VAL A 1 87 ? -17.030 2.961 12.892 1.00 84.50 87 VAL A CA 1
ATOM 667 C C . VAL A 1 87 ? -16.862 2.834 14.403 1.00 84.50 87 VAL A C 1
ATOM 669 O O . VAL A 1 87 ? -17.846 2.953 15.141 1.00 84.50 87 VAL A O 1
ATOM 672 N N . LEU A 1 88 ? -15.638 2.617 14.885 1.00 79.00 88 LEU A N 1
ATOM 673 C CA . LEU A 1 88 ? -15.372 2.492 16.313 1.00 79.00 88 LEU A CA 1
ATOM 674 C C . LEU A 1 88 ? -15.582 3.818 17.047 1.00 79.00 88 LEU A C 1
ATOM 676 O O . LEU A 1 88 ? -16.200 3.823 18.107 1.00 79.00 88 LEU A O 1
ATOM 680 N N . ASN A 1 89 ? -15.161 4.942 16.467 1.00 76.69 89 ASN A N 1
ATOM 681 C CA . ASN A 1 89 ? -15.407 6.269 17.028 1.00 76.69 89 ASN A CA 1
ATOM 682 C C . ASN A 1 89 ? -16.906 6.592 17.075 1.00 76.69 89 ASN A C 1
ATOM 684 O O . ASN A 1 89 ? -17.402 7.044 18.106 1.00 76.69 89 ASN A O 1
ATOM 688 N N . ILE A 1 90 ? -17.666 6.287 16.016 1.00 82.69 90 ILE A N 1
ATOM 689 C CA . ILE A 1 90 ? -19.133 6.437 16.017 1.00 82.69 90 ILE A CA 1
ATOM 690 C C . ILE A 1 90 ? -19.763 5.547 17.095 1.00 82.69 90 ILE A C 1
ATOM 692 O O . ILE A 1 90 ? -20.646 5.989 17.834 1.00 82.69 90 ILE A O 1
ATOM 696 N N . SER A 1 91 ? -19.310 4.299 17.207 1.00 82.00 91 SER A N 1
ATOM 697 C CA . SER A 1 91 ? -19.783 3.351 18.220 1.00 82.00 91 SER A CA 1
ATOM 698 C C . SER A 1 91 ? -19.474 3.833 19.635 1.00 82.00 91 SER A C 1
ATOM 700 O O . SER A 1 91 ? -20.343 3.762 20.502 1.00 82.00 91 SER A O 1
ATOM 702 N N . LEU A 1 92 ? -18.283 4.392 19.862 1.00 77.88 92 LEU A N 1
ATOM 703 C CA . LEU A 1 92 ? -17.882 4.976 21.136 1.00 77.88 92 LEU A CA 1
ATOM 704 C C . LEU A 1 92 ? -18.765 6.175 21.484 1.00 77.88 92 LEU A C 1
ATOM 706 O O . LEU A 1 92 ? -19.293 6.224 22.588 1.00 77.88 92 LEU A O 1
ATOM 710 N N . VAL A 1 93 ? -19.002 7.097 20.546 1.00 80.81 93 VAL A N 1
ATOM 711 C CA . VAL A 1 93 ? -19.894 8.250 20.762 1.00 80.81 93 VAL A CA 1
ATOM 712 C C . VAL A 1 93 ? -21.323 7.793 21.061 1.00 80.81 93 VAL A C 1
ATOM 714 O O . VAL A 1 93 ? -21.940 8.298 21.997 1.00 80.81 93 VAL A O 1
ATOM 717 N N . LYS A 1 94 ? -21.854 6.803 20.330 1.00 81.56 94 LYS A N 1
ATOM 718 C CA . LYS A 1 94 ? -23.178 6.222 20.612 1.00 81.56 94 LYS A CA 1
ATOM 719 C C . LYS A 1 94 ? -23.228 5.567 21.991 1.00 81.56 94 LYS A C 1
ATOM 721 O O . LYS A 1 94 ? -24.210 5.747 22.707 1.00 81.56 94 LYS A O 1
ATOM 726 N N . LEU A 1 95 ? -22.180 4.839 22.374 1.00 77.44 95 LEU A N 1
ATOM 727 C CA . LEU A 1 95 ? -22.069 4.204 23.684 1.00 77.44 95 LEU A CA 1
ATOM 728 C C . LEU A 1 95 ? -21.977 5.245 24.803 1.00 77.44 95 LEU A C 1
ATOM 730 O O . LEU A 1 95 ? -22.653 5.090 25.813 1.00 77.44 95 LEU A O 1
ATOM 734 N N . LEU A 1 96 ? -21.194 6.310 24.621 1.00 73.69 96 LEU A N 1
ATOM 735 C CA . LEU A 1 96 ? -21.085 7.423 25.565 1.00 73.69 96 LEU A CA 1
ATOM 736 C C . LEU A 1 96 ? -22.406 8.178 25.682 1.00 73.69 96 LEU A C 1
ATOM 738 O O . LEU A 1 96 ? -22.828 8.466 26.792 1.00 73.69 96 LEU A O 1
ATOM 742 N N . LYS A 1 97 ? -23.106 8.429 24.570 1.00 77.25 97 LYS A N 1
ATOM 743 C CA . LYS A 1 97 ? -24.432 9.058 24.589 1.00 77.25 97 LYS A CA 1
ATOM 744 C C . LYS A 1 97 ? -25.447 8.174 25.310 1.00 77.25 97 LYS A C 1
ATOM 746 O O . LYS A 1 97 ? -26.151 8.665 26.181 1.00 77.25 97 LYS A O 1
ATOM 751 N N . LYS A 1 98 ? -25.465 6.866 25.022 1.00 76.69 98 LYS A N 1
ATOM 752 C CA . LYS A 1 98 ? -26.318 5.892 25.719 1.00 76.69 98 LYS A CA 1
ATOM 753 C C . LYS A 1 98 ? -25.992 5.827 27.211 1.00 76.69 98 LYS A C 1
ATOM 755 O O . LYS A 1 98 ? -26.921 5.850 28.003 1.00 76.69 98 LYS A O 1
ATOM 760 N N . ARG A 1 99 ? -24.708 5.778 27.590 1.00 72.19 99 ARG A N 1
ATOM 761 C CA . ARG A 1 99 ? -24.251 5.781 28.990 1.00 72.19 99 ARG A CA 1
ATOM 762 C C . ARG A 1 99 ? -24.567 7.088 29.702 1.00 72.19 99 ARG A C 1
ATOM 764 O O . ARG A 1 99 ? -25.003 7.013 30.828 1.00 72.19 99 ARG A O 1
ATOM 771 N N . ASN A 1 100 ? -24.424 8.243 29.058 1.00 69.75 100 ASN A N 1
ATOM 772 C CA . ASN A 1 100 ? -24.781 9.540 29.637 1.00 69.75 100 ASN A CA 1
ATOM 773 C C . ASN A 1 100 ? -26.301 9.653 29.851 1.00 69.75 100 ASN A C 1
ATOM 775 O O . ASN A 1 100 ? -26.758 10.046 30.916 1.00 69.75 100 ASN A O 1
ATOM 779 N N . THR A 1 101 ? -27.105 9.218 28.871 1.00 68.44 101 THR A N 1
ATOM 780 C CA . THR A 1 101 ? -28.563 9.104 29.034 1.00 68.44 101 THR A CA 1
ATOM 781 C C . THR A 1 101 ? -28.932 8.091 30.116 1.00 68.44 101 THR A C 1
ATOM 783 O O . THR A 1 101 ? -29.895 8.320 30.837 1.00 68.44 101 THR A O 1
ATOM 786 N N . GLN A 1 102 ? -28.179 6.992 30.252 1.00 62.00 102 GLN A N 1
ATOM 787 C CA . GLN A 1 102 ? -28.402 6.023 31.318 1.00 62.00 102 GLN A CA 1
ATOM 788 C C . GLN A 1 102 ? -27.936 6.529 32.679 1.00 62.00 102 GLN A C 1
ATOM 790 O O . GLN A 1 102 ? -28.664 6.303 33.618 1.00 62.00 102 GLN A O 1
ATOM 795 N N . GLU A 1 103 ? -26.808 7.225 32.823 1.00 55.47 103 GLU A N 1
ATOM 796 C CA . GLU A 1 103 ? -26.369 7.819 34.096 1.00 55.47 103 GLU A CA 1
ATOM 797 C C . GLU A 1 103 ? -27.368 8.863 34.593 1.00 55.47 103 GLU A C 1
ATOM 799 O O . GLU A 1 103 ? -27.721 8.848 35.769 1.00 55.47 103 GLU A O 1
ATOM 804 N N . LEU A 1 104 ? -27.940 9.668 33.689 1.00 53.47 104 LEU A N 1
ATOM 805 C CA . LEU A 1 104 ? -29.055 10.566 34.011 1.00 53.47 104 LEU A CA 1
ATOM 806 C C . LEU A 1 104 ? -30.304 9.810 34.525 1.00 53.47 104 LEU A C 1
ATOM 808 O O . LEU A 1 104 ? -31.122 10.383 35.236 1.00 53.47 104 LEU A O 1
ATOM 812 N N . LEU A 1 105 ? -30.441 8.524 34.179 1.00 52.78 105 LEU A N 1
ATOM 813 C CA . LEU A 1 105 ? -31.520 7.606 34.581 1.00 52.78 105 LEU A CA 1
ATOM 814 C C . LEU A 1 105 ? -31.122 6.682 35.761 1.00 52.78 105 LEU A C 1
ATOM 816 O O . LEU A 1 105 ? -31.988 6.119 36.419 1.00 52.78 105 LEU A O 1
ATOM 820 N N . VAL A 1 106 ? -29.820 6.507 36.019 1.00 50.97 106 VAL A N 1
ATOM 821 C CA . VAL A 1 106 ? -29.190 5.521 36.926 1.00 50.97 106 VAL A CA 1
ATOM 822 C C . VAL A 1 106 ? -28.589 6.181 38.170 1.00 50.97 106 VAL A C 1
ATOM 824 O O . VAL A 1 106 ? -28.229 5.475 39.108 1.00 50.97 106 VAL A O 1
ATOM 827 N N . HIS A 1 107 ? -28.656 7.511 38.308 1.00 48.97 107 HIS A N 1
ATOM 828 C CA . HIS A 1 107 ? -28.595 8.169 39.625 1.00 48.97 107 HIS A CA 1
ATOM 829 C C . HIS A 1 107 ? -29.578 7.570 40.668 1.00 48.97 107 HIS A C 1
ATOM 831 O O . HIS A 1 107 ? -29.530 7.937 41.838 1.00 48.97 107 HIS A O 1
ATOM 837 N N . THR A 1 108 ? -30.433 6.616 40.279 1.00 51.06 108 THR A N 1
ATOM 838 C CA . THR A 1 108 ? -31.289 5.805 41.147 1.00 51.06 108 THR A CA 1
ATOM 839 C C . THR A 1 108 ? -30.731 4.416 41.540 1.00 51.06 108 THR A C 1
ATOM 841 O O . THR A 1 108 ? -31.178 3.901 42.559 1.00 51.06 108 THR A O 1
ATOM 844 N N . VAL A 1 109 ? -29.783 3.772 40.829 1.00 51.72 109 VAL A N 1
ATOM 845 C CA . VAL A 1 109 ? -29.319 2.398 41.178 1.00 51.72 109 VAL A CA 1
ATOM 846 C C . VAL A 1 109 ? -27.840 2.145 40.832 1.00 51.72 109 VAL A C 1
ATOM 848 O O . VAL A 1 109 ? -27.471 1.882 39.693 1.00 51.72 109 VAL A O 1
ATOM 851 N N . SER A 1 110 ? -27.001 2.160 41.867 1.00 63.34 110 SER A N 1
ATOM 852 C CA . SER A 1 110 ? -25.598 1.721 41.884 1.00 63.34 110 SER A CA 1
ATOM 853 C C . SER A 1 110 ? -25.371 0.323 41.281 1.00 63.34 110 SER A C 1
ATOM 855 O O . SER A 1 110 ? -26.091 -0.615 41.622 1.00 63.34 110 SER A O 1
ATOM 857 N N . ALA A 1 111 ? -24.314 0.158 40.474 1.00 51.94 111 ALA A N 1
ATOM 858 C CA . ALA A 1 111 ? -23.636 -1.129 40.287 1.00 51.94 111 ALA A CA 1
ATOM 859 C C . ALA A 1 111 ? -22.195 -0.933 39.770 1.00 51.94 111 ALA A C 1
ATOM 861 O O . ALA A 1 111 ? -21.974 -0.477 38.649 1.00 51.94 111 ALA A O 1
ATOM 862 N N . ASN A 1 112 ? -21.210 -1.298 40.596 1.00 58.69 112 ASN A N 1
ATOM 863 C CA . ASN A 1 112 ? -19.781 -1.311 40.264 1.00 58.69 112 ASN A CA 1
ATOM 864 C C . ASN A 1 112 ? -19.475 -2.223 39.056 1.00 58.69 112 ASN A C 1
ATOM 866 O O . ASN A 1 112 ? -19.826 -3.406 39.097 1.00 58.69 112 ASN A O 1
ATOM 870 N N . PRO A 1 113 ? -18.753 -1.753 38.022 1.00 56.97 113 PRO A N 1
ATOM 871 C CA . PRO A 1 113 ? -18.269 -2.621 36.959 1.00 56.97 113 PRO A CA 1
ATOM 872 C C . PRO A 1 113 ? -16.999 -3.371 37.399 1.00 56.97 113 PRO A C 1
ATOM 874 O O . PRO A 1 113 ? -16.051 -2.789 37.919 1.00 56.97 113 PRO A O 1
ATOM 877 N N . SER A 1 114 ? -17.002 -4.690 37.198 1.00 68.88 114 SER A N 1
ATOM 878 C CA . SER A 1 114 ? -15.912 -5.618 37.539 1.00 68.88 114 SER A CA 1
ATOM 879 C C . SER A 1 114 ? -14.585 -5.288 36.828 1.00 68.88 114 SER A C 1
ATOM 881 O O . SER A 1 114 ? -14.587 -4.803 35.697 1.00 68.88 114 SER A O 1
ATOM 883 N N . ALA A 1 115 ? -13.443 -5.611 37.451 1.00 64.69 115 ALA A N 1
ATOM 884 C CA . ALA A 1 115 ? -12.088 -5.365 36.924 1.00 64.69 115 ALA A CA 1
ATOM 885 C C . ALA A 1 115 ? -11.855 -5.876 35.480 1.00 64.69 115 ALA A C 1
ATOM 887 O O . ALA A 1 115 ? -11.051 -5.311 34.738 1.00 64.69 115 ALA A O 1
ATOM 888 N N . VAL A 1 116 ? -12.603 -6.900 35.051 1.00 66.06 116 VAL A N 1
ATOM 889 C CA . VAL A 1 116 ? -12.596 -7.434 33.676 1.00 66.06 116 VAL A CA 1
ATOM 890 C C . VAL A 1 116 ? -13.100 -6.393 32.668 1.00 66.06 116 VAL A C 1
ATOM 892 O O . VAL A 1 116 ? -12.492 -6.197 31.620 1.00 66.06 116 VAL A O 1
ATOM 895 N N . GLN A 1 117 ? -14.153 -5.653 33.016 1.00 66.69 117 GLN A N 1
ATOM 896 C CA . GLN A 1 117 ? -14.757 -4.621 32.171 1.00 66.69 117 GLN A CA 1
ATOM 897 C C . GLN A 1 117 ? -13.829 -3.407 31.997 1.00 66.69 117 GLN A C 1
ATOM 899 O O . GLN A 1 117 ? -13.793 -2.773 30.939 1.00 66.69 117 GLN A O 1
ATOM 904 N N . GLU A 1 118 ? -13.040 -3.092 33.028 1.00 69.38 118 GLU A N 1
ATOM 905 C CA . GLU A 1 118 ? -11.998 -2.067 32.953 1.00 69.38 118 GLU A CA 1
ATOM 906 C C . GLU A 1 118 ? -10.815 -2.527 32.084 1.00 69.38 118 GLU A C 1
ATOM 908 O O . GLU A 1 118 ? -10.299 -1.751 31.275 1.00 69.38 118 GLU A O 1
ATOM 913 N N . GLN A 1 119 ? -10.420 -3.799 32.190 1.00 70.31 119 GLN A N 1
ATOM 914 C CA . GLN A 1 119 ? -9.351 -4.386 31.383 1.00 70.31 119 GLN A CA 1
ATOM 915 C C . GLN A 1 119 ? -9.714 -4.459 29.890 1.00 70.31 119 GLN A C 1
ATOM 917 O O . GLN A 1 119 ? -8.908 -4.058 29.047 1.00 70.31 119 GLN A O 1
ATOM 922 N N . GLU A 1 120 ? -10.934 -4.876 29.547 1.00 71.69 120 GLU A N 1
ATOM 923 C CA . GLU A 1 120 ? -11.440 -4.871 28.165 1.00 71.69 120 GLU A CA 1
ATOM 924 C C . GLU A 1 120 ? -11.475 -3.455 27.572 1.00 71.69 120 GLU A C 1
ATOM 926 O O . GLU A 1 120 ? -11.100 -3.235 26.413 1.00 71.69 120 GLU A O 1
ATOM 931 N N . ARG A 1 121 ? -11.857 -2.458 28.382 1.00 71.31 121 ARG A N 1
ATOM 932 C CA . ARG A 1 121 ? -11.852 -1.047 27.975 1.00 71.31 121 ARG A CA 1
ATOM 933 C C . ARG A 1 121 ? -10.435 -0.539 27.701 1.00 71.31 121 ARG A C 1
ATOM 935 O O . ARG A 1 121 ? -10.231 0.136 26.692 1.00 71.31 121 ARG A O 1
ATOM 942 N N . LYS A 1 122 ? -9.461 -0.871 28.557 1.00 72.31 122 LYS A N 1
ATOM 943 C CA . LYS A 1 122 ? -8.044 -0.505 28.367 1.00 72.31 122 LYS A CA 1
ATOM 944 C C . LYS A 1 122 ? -7.467 -1.139 27.099 1.00 72.31 122 LYS A C 1
ATOM 946 O O . LYS A 1 122 ? -6.850 -0.435 26.306 1.00 72.31 122 LYS A O 1
ATOM 951 N N . MET A 1 123 ? -7.741 -2.424 26.855 1.00 80.75 123 MET A N 1
ATOM 952 C CA . MET A 1 123 ? -7.331 -3.109 25.623 1.00 80.75 123 MET A CA 1
ATOM 953 C C . MET A 1 123 ? -7.923 -2.433 24.380 1.00 80.75 123 MET A C 1
ATOM 955 O O . MET A 1 123 ? -7.194 -2.126 23.438 1.00 80.75 123 MET A O 1
ATOM 959 N N . THR A 1 124 ? -9.226 -2.137 24.403 1.00 76.94 124 THR A N 1
ATOM 960 C CA . THR A 1 124 ? -9.918 -1.460 23.296 1.00 76.94 124 THR A CA 1
ATOM 961 C C . THR A 1 124 ? -9.319 -0.081 23.019 1.00 76.94 124 THR A C 1
ATOM 963 O O . THR A 1 124 ? -9.087 0.262 21.864 1.00 76.94 124 THR A O 1
ATOM 966 N N . HIS A 1 125 ? -9.010 0.701 24.059 1.00 72.56 125 HIS A N 1
ATOM 967 C CA . HIS A 1 125 ? -8.398 2.022 23.904 1.00 72.56 125 HIS A CA 1
ATOM 968 C C . HIS A 1 125 ? -7.003 1.944 23.271 1.00 72.56 125 HIS A C 1
ATOM 970 O O . HIS A 1 125 ? -6.687 2.734 22.386 1.00 72.56 125 HIS A O 1
ATOM 976 N N . THR A 1 126 ? -6.177 0.979 23.679 1.00 78.31 126 THR A N 1
ATOM 977 C CA . THR A 1 126 ? -4.852 0.772 23.077 1.00 78.31 126 THR A CA 1
ATOM 978 C C . THR A 1 126 ? -4.962 0.375 21.608 1.00 78.31 126 THR A C 1
ATOM 980 O O . THR A 1 126 ? -4.259 0.937 20.771 1.00 78.31 126 THR A O 1
ATOM 983 N N . VAL A 1 127 ? -5.878 -0.539 21.267 1.00 79.25 127 VAL A N 1
ATOM 984 C CA . VAL A 1 127 ? -6.134 -0.925 19.870 1.00 79.25 127 VAL A CA 1
ATOM 985 C C . VAL A 1 127 ? -6.582 0.291 19.055 1.00 79.25 127 VAL A C 1
ATOM 987 O O . VAL A 1 127 ? -6.037 0.546 17.985 1.00 79.25 127 VAL A O 1
ATOM 990 N N . LEU A 1 128 ? -7.502 1.099 19.584 1.00 73.44 128 LEU A N 1
ATOM 991 C CA . LEU A 1 128 ? -7.947 2.331 18.934 1.00 73.44 128 LEU A CA 1
ATOM 992 C C . LEU A 1 128 ? -6.822 3.340 18.743 1.00 73.44 128 LEU A C 1
ATOM 994 O O . LEU A 1 128 ? -6.726 3.930 17.670 1.00 73.44 128 LEU A O 1
ATOM 998 N N . ALA A 1 129 ? -5.965 3.525 19.745 1.00 73.81 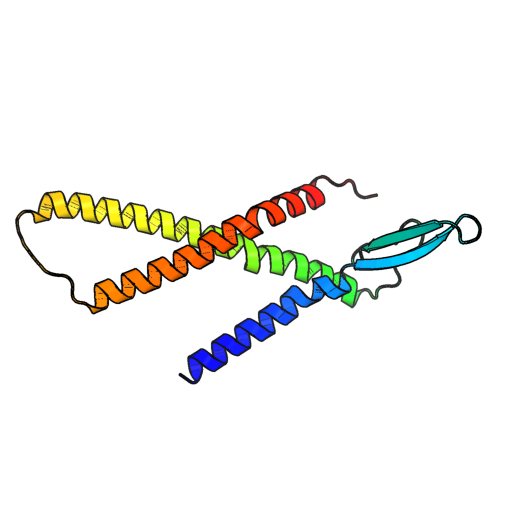129 ALA A N 1
ATOM 999 C CA . ALA A 1 129 ? -4.823 4.424 19.659 1.00 73.81 129 ALA A CA 1
ATOM 1000 C C . ALA A 1 129 ? -3.847 3.977 18.562 1.00 73.81 129 ALA A C 1
ATOM 1002 O O . ALA A 1 129 ? -3.459 4.795 17.734 1.00 73.81 129 ALA A O 1
ATOM 1003 N N . ILE A 1 130 ? -3.517 2.682 18.491 1.00 81.88 130 ILE A N 1
ATOM 1004 C CA . ILE A 1 130 ? -2.645 2.127 17.443 1.00 81.88 130 ILE A CA 1
ATOM 1005 C C . ILE A 1 130 ? -3.241 2.380 16.053 1.00 81.88 130 ILE A C 1
ATOM 1007 O O . ILE A 1 130 ? -2.554 2.921 15.186 1.00 81.88 130 ILE A O 1
ATOM 1011 N N . ILE A 1 131 ? -4.518 2.041 15.839 1.00 75.38 131 ILE A N 1
ATOM 1012 C CA . ILE A 1 131 ? -5.152 2.199 14.521 1.00 75.38 131 ILE A CA 1
ATOM 1013 C C . ILE A 1 131 ? -5.323 3.690 14.170 1.00 75.38 131 ILE A C 1
ATOM 1015 O O . ILE A 1 131 ? -5.147 4.074 13.014 1.00 75.38 131 ILE A O 1
ATOM 1019 N N . THR A 1 132 ? -5.597 4.553 15.155 1.00 75.75 132 THR A N 1
ATOM 1020 C CA . THR A 1 132 ? -5.694 6.011 14.962 1.00 75.75 132 THR A CA 1
ATOM 1021 C C . THR A 1 132 ? -4.346 6.605 14.571 1.00 75.75 132 THR A C 1
ATOM 1023 O O . THR A 1 132 ? -4.263 7.295 13.558 1.00 75.75 132 THR A O 1
ATOM 1026 N N . CYS A 1 133 ? -3.281 6.302 15.317 1.00 78.31 133 CYS A N 1
ATOM 1027 C CA . CYS A 1 133 ? -1.929 6.757 15.000 1.00 78.31 133 CYS A CA 1
ATOM 1028 C C . CYS A 1 133 ? -1.498 6.288 13.608 1.00 78.31 133 CYS A C 1
ATOM 1030 O O . CYS A 1 133 ? -0.978 7.087 12.839 1.00 78.31 133 CYS A O 1
ATOM 1032 N N . PHE A 1 134 ? -1.767 5.028 13.257 1.00 78.38 134 PHE A N 1
ATOM 1033 C CA . PHE A 1 134 ? -1.482 4.500 11.924 1.00 78.38 134 PHE A CA 1
ATOM 1034 C C . PHE A 1 134 ? -2.277 5.237 10.833 1.00 78.38 134 PHE A C 1
ATOM 1036 O O . PHE A 1 134 ? -1.721 5.625 9.811 1.00 78.38 134 PHE A O 1
ATOM 1043 N N . SER A 1 135 ? -3.571 5.481 11.052 1.00 72.00 135 SER A N 1
ATOM 1044 C CA . SER A 1 135 ? -4.421 6.193 10.088 1.00 72.00 135 SER A CA 1
ATOM 1045 C C . SER A 1 135 ? -3.970 7.642 9.886 1.00 72.00 135 SER A C 1
ATOM 1047 O O . SER A 1 135 ? -3.970 8.130 8.760 1.00 72.00 135 SER A O 1
ATOM 1049 N N . LEU A 1 136 ? -3.553 8.325 10.956 1.00 71.31 136 LEU A N 1
ATOM 1050 C CA . LEU A 1 136 ? -3.056 9.701 10.892 1.00 71.31 136 LEU A CA 1
ATOM 1051 C C . LEU A 1 136 ? -1.699 9.806 10.189 1.00 71.31 136 LEU A C 1
ATOM 1053 O O . LEU A 1 136 ? -1.464 10.784 9.486 1.00 71.31 136 LEU A O 1
ATOM 1057 N N . THR A 1 137 ? -0.815 8.821 10.354 1.00 74.88 137 THR A N 1
ATOM 1058 C CA . THR A 1 137 ? 0.511 8.841 9.716 1.00 74.88 137 THR A CA 1
ATOM 1059 C C . THR A 1 137 ? 0.475 8.354 8.270 1.00 74.88 137 THR A C 1
ATOM 1061 O O . THR A 1 137 ? 1.157 8.918 7.419 1.00 74.88 137 THR A O 1
ATOM 1064 N N . GLN A 1 138 ? -0.344 7.346 7.964 1.00 71.94 138 GLN A N 1
ATOM 1065 C CA . GLN A 1 138 ? -0.363 6.691 6.651 1.00 71.94 138 GLN A CA 1
ATOM 1066 C C . GLN A 1 138 ? -1.468 7.225 5.729 1.00 71.94 138 GLN A C 1
ATOM 1068 O O . GLN A 1 138 ? -1.318 7.214 4.506 1.00 71.94 138 GLN A O 1
ATOM 1073 N N . GLY A 1 139 ? -2.573 7.719 6.296 1.00 70.38 139 GLY A N 1
ATOM 1074 C CA . GLY A 1 139 ? -3.726 8.234 5.556 1.00 70.38 139 GLY A CA 1
ATOM 1075 C C . GLY A 1 139 ? -3.397 9.411 4.629 1.00 70.38 139 GLY A C 1
ATOM 1076 O O . GLY A 1 139 ? -3.719 9.324 3.442 1.00 70.38 139 GLY A O 1
ATOM 1077 N N . PRO A 1 140 ? -2.725 10.483 5.097 1.00 78.75 140 PRO A N 1
ATOM 1078 C CA . PRO A 1 140 ? -2.390 11.629 4.249 1.00 78.75 140 PRO A CA 1
ATOM 1079 C C . PRO A 1 140 ? -1.554 11.237 3.024 1.00 78.75 140 PRO A C 1
ATOM 1081 O O . PRO A 1 140 ? -1.877 11.626 1.902 1.00 78.75 140 PRO A O 1
ATOM 1084 N N . SER A 1 141 ? -0.531 10.402 3.222 1.00 75.81 141 SER A N 1
ATOM 1085 C CA . SER A 1 141 ? 0.341 9.904 2.152 1.00 75.81 141 SER A CA 1
ATOM 1086 C C . SER A 1 141 ? -0.435 9.101 1.105 1.00 75.81 141 SER A C 1
ATOM 1088 O O . SER A 1 141 ? -0.234 9.279 -0.096 1.00 75.81 141 SER A O 1
ATOM 1090 N N . ALA A 1 142 ? -1.369 8.254 1.545 1.00 71.69 142 ALA A N 1
ATOM 1091 C CA . ALA A 1 142 ? -2.212 7.472 0.648 1.00 71.69 142 ALA A CA 1
ATOM 1092 C C . ALA A 1 142 ? -3.193 8.340 -0.155 1.00 71.69 142 ALA A C 1
ATOM 1094 O O . ALA A 1 142 ? -3.403 8.092 -1.341 1.00 71.69 142 ALA A O 1
ATOM 1095 N N . ILE A 1 143 ? -3.761 9.380 0.463 1.00 76.31 143 ILE A N 1
ATOM 1096 C CA . ILE A 1 143 ? -4.630 10.344 -0.223 1.00 76.31 143 ILE A CA 1
ATOM 1097 C C . ILE A 1 143 ? -3.846 11.055 -1.331 1.00 76.31 143 ILE A C 1
ATOM 1099 O O . ILE A 1 143 ? -4.290 11.063 -2.478 1.00 76.31 143 ILE A O 1
ATOM 1103 N N . VAL A 1 144 ? -2.658 11.586 -1.021 1.00 79.12 144 VAL A N 1
ATOM 1104 C CA . VAL A 1 144 ? -1.792 12.250 -2.011 1.00 79.12 144 VAL A CA 1
ATOM 1105 C C . VAL A 1 144 ? -1.438 11.304 -3.159 1.00 79.12 144 VAL A C 1
ATOM 1107 O O . VAL A 1 144 ? -1.550 11.692 -4.320 1.00 79.12 144 VAL A O 1
ATOM 1110 N N . TYR A 1 145 ? -1.089 10.052 -2.858 1.00 73.25 145 TYR A N 1
ATOM 1111 C CA . TYR A 1 145 ? -0.791 9.041 -3.873 1.00 73.25 145 TYR A CA 1
ATOM 1112 C C . TYR A 1 145 ? -1.980 8.772 -4.811 1.00 73.25 145 TYR A C 1
ATOM 1114 O O . TYR A 1 145 ? -1.816 8.725 -6.032 1.00 73.25 145 TYR A O 1
ATOM 1122 N N . MET A 1 146 ? -3.191 8.637 -4.263 1.00 70.81 146 MET A N 1
ATOM 1123 C CA . MET A 1 146 ? -4.403 8.432 -5.063 1.00 70.81 146 MET A CA 1
ATOM 1124 C C . MET A 1 146 ? -4.724 9.650 -5.931 1.00 70.81 146 MET A C 1
ATOM 1126 O O . MET A 1 146 ? -5.056 9.490 -7.105 1.00 70.81 146 MET A O 1
ATOM 1130 N N . PHE A 1 147 ? -4.569 10.863 -5.393 1.00 78.81 147 PHE A N 1
ATOM 1131 C CA . PHE A 1 147 ? -4.717 12.093 -6.172 1.00 78.81 147 PHE A CA 1
ATOM 1132 C C . PHE A 1 147 ? -3.707 12.166 -7.314 1.00 78.81 147 PHE A C 1
ATOM 1134 O O . PHE A 1 147 ? -4.094 12.481 -8.435 1.00 78.81 147 PHE A O 1
ATOM 1141 N N . GLN A 1 148 ? -2.442 11.820 -7.064 1.00 76.75 148 GLN A N 1
ATOM 1142 C CA . GLN A 1 148 ? -1.423 11.746 -8.109 1.00 76.75 148 GLN A CA 1
ATOM 1143 C C . GLN A 1 148 ? -1.811 10.727 -9.181 1.00 76.75 148 GLN A C 1
ATOM 1145 O O . GLN A 1 148 ? -1.808 11.062 -10.356 1.00 76.75 148 GLN A O 1
ATOM 1150 N N . LYS A 1 149 ? -2.236 9.513 -8.821 1.00 69.44 149 LYS A N 1
ATOM 1151 C CA . LYS A 1 149 ? -2.668 8.519 -9.819 1.00 69.44 149 LYS A CA 1
ATOM 1152 C C . LYS A 1 149 ? -3.907 8.948 -10.616 1.00 69.44 149 LYS A C 1
ATOM 1154 O O . LYS A 1 149 ? -4.011 8.566 -11.776 1.00 69.44 149 LYS A O 1
ATOM 1159 N N . LEU A 1 150 ? -4.819 9.726 -10.026 1.00 73.62 150 LEU A N 1
ATOM 1160 C CA . LEU A 1 150 ? -6.033 10.202 -10.697 1.00 73.62 150 LEU A CA 1
ATOM 1161 C C . LEU A 1 150 ? -5.781 11.417 -11.607 1.00 73.62 150 LEU A C 1
ATOM 1163 O O . LEU A 1 150 ? -6.390 11.516 -12.668 1.00 73.62 150 LEU A O 1
ATOM 1167 N N . TYR A 1 151 ? -4.903 12.338 -11.195 1.00 69.88 151 TYR A N 1
ATOM 1168 C CA . TYR A 1 151 ? -4.654 13.606 -11.894 1.00 69.88 151 TYR A CA 1
ATOM 1169 C C . TYR A 1 151 ? -3.383 13.632 -12.739 1.00 69.88 151 TYR A C 1
ATOM 1171 O O . TYR A 1 151 ? -3.206 14.560 -13.528 1.00 69.88 151 TYR A O 1
ATOM 1179 N N . GLN A 1 152 ? -2.481 12.661 -12.597 1.00 56.34 152 GLN A N 1
ATOM 1180 C CA . GLN A 1 152 ? -1.284 12.612 -13.423 1.00 56.34 152 GLN A CA 1
ATOM 1181 C C . GLN A 1 152 ? -1.689 12.161 -14.834 1.00 56.34 152 GLN A C 1
ATOM 1183 O O . GLN A 1 152 ? -2.153 11.031 -15.003 1.00 56.34 152 GLN A O 1
ATOM 1188 N N . PRO A 1 153 ? -1.562 13.033 -15.853 1.00 45.75 153 PRO A N 1
ATOM 1189 C CA . PRO A 1 153 ? -1.948 12.686 -17.210 1.00 45.75 153 PRO A CA 1
ATOM 1190 C C . PRO A 1 153 ? -1.092 11.510 -17.670 1.00 45.75 153 PRO A C 1
ATOM 1192 O O . PRO A 1 153 ? 0.121 11.506 -17.446 1.00 45.75 153 PRO A O 1
ATOM 1195 N N . SER A 1 154 ? -1.727 10.525 -18.305 1.00 44.72 154 SER A N 1
ATOM 1196 C CA . SER A 1 154 ? -1.047 9.446 -19.016 1.00 44.72 154 SER A CA 1
ATOM 1197 C C . SER A 1 154 ? -0.069 10.065 -20.022 1.00 44.72 154 SER A C 1
ATOM 1199 O O . SER A 1 154 ? -0.479 10.528 -21.084 1.00 44.72 154 SER A O 1
ATOM 1201 N N . ARG A 1 155 ? 1.209 10.148 -19.654 1.00 37.16 155 ARG A N 1
ATOM 1202 C CA . ARG A 1 155 ? 2.319 10.442 -20.561 1.00 37.16 155 ARG A CA 1
ATOM 1203 C C . ARG A 1 155 ? 3.148 9.189 -20.741 1.00 37.16 155 ARG A C 1
ATOM 1205 O O . ARG A 1 155 ? 3.409 8.525 -19.713 1.00 37.16 155 ARG A O 1
#

Sequence (155 aa):
SRQILLISICILVATFLLTSYHHVSHTCRTIEVCYGSQIIGACYDNAAATWGKRPNPTPLLTKQWIGVSVYLNAIFAVLLPVFAVAVLNISLVKLLKKRNTQELLVHTVSANPSAVQEQERKMTHTVLAIITCFSLTQGPSAIVYMFQKLYQPSR

Secondary structure (DSSP, 8-state):
-HHHHHHHHHHHHHHHHHHHHHHHHEEEEEEEETTTTEEEEEEEETTSSEETTEEP-S-HHHHHHHHHHHHHHIIIIIIHHHHHHHHHHHHHHHHHHHHHHHHHHHTT---PPPHHHHHHHHHHHHHHHHHHHHHHHHHHHHHHHHHHHHHS---

Organism: NCBI:txid51022

Radius of gyration: 24.38 Å; chains: 1; bounding box: 64×37×67 Å

pLDDT: mean 79.81, std 11.92, range [37.16, 93.5]